Protein AF-A0AAX2RMI7-F1 (afdb_monomer)

Foldseek 3Di:
DVLVVVVQPPLVLLCLQVLNDNVSSNVVSVDPCVVVLVVLVVLLLCQLPRDQLVNLVSCQVDQLVVSLSSVLLLLQQLVCCLPPNDRRNHNVSSVSSVVNNVQFDPVLSVVLNVVSVVCVVVRPDDPTSSVVSSVNSVSRSVRRD

Secondary structure (DSSP, 8-state):
-HHHHTT-TTHHHHHHHTTT-HHHHHHHHT-TTHHHHHHHHHHHHTGGG--HHHHHHHHTTS-HHHHHHHHHHHHHHHHHHHHHS--SS-GGGHHHHHHHHHH--HHHHHHHHHHHHHHTTTTT--S-HHHHHHHHHHHHHHTT-

Structure (mmCIF, N/CA/C/O backbone):
data_AF-A0AAX2RMI7-F1
#
_entry.id   AF-A0AAX2RMI7-F1
#
loop_
_atom_site.group_PDB
_atom_site.id
_atom_site.type_symbol
_atom_site.label_atom_id
_atom_site.label_alt_id
_atom_site.label_comp_id
_atom_site.label_asym_id
_atom_site.label_entity_id
_atom_site.label_seq_id
_atom_site.pdbx_PDB_ins_code
_atom_site.Cartn_x
_atom_site.Cartn_y
_atom_site.Cartn_z
_atom_site.occupancy
_atom_site.B_iso_or_equiv
_atom_site.auth_seq_id
_atom_site.auth_comp_id
_atom_site.auth_asym_id
_atom_site.auth_atom_id
_atom_site.pdbx_PDB_model_num
ATOM 1 N N . ALA 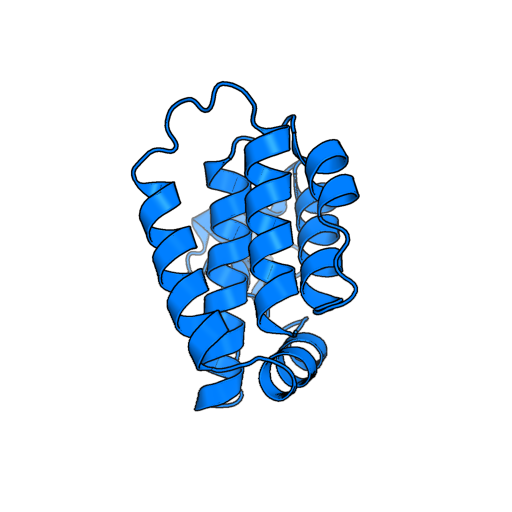A 1 1 ? -20.811 -14.862 10.896 1.00 73.94 1 ALA A N 1
ATOM 2 C CA . ALA A 1 1 ? -19.578 -14.189 11.365 1.00 73.94 1 ALA A CA 1
ATOM 3 C C . ALA A 1 1 ? -19.953 -12.982 12.232 1.00 73.94 1 ALA A C 1
ATOM 5 O O . ALA A 1 1 ? -20.958 -12.352 11.928 1.00 73.94 1 ALA A O 1
ATOM 6 N N . TRP A 1 2 ? -19.197 -12.672 13.297 1.00 88.38 2 TRP A N 1
ATOM 7 C CA . TRP A 1 2 ? -19.532 -11.617 14.281 1.00 88.38 2 TRP A CA 1
ATOM 8 C C . TRP A 1 2 ? -19.763 -10.232 13.647 1.00 88.38 2 TRP A C 1
ATOM 10 O O . TRP A 1 2 ? -20.732 -9.570 13.993 1.00 88.38 2 TRP A O 1
ATOM 20 N N . LEU A 1 3 ? -18.958 -9.845 12.649 1.00 86.25 3 LEU A N 1
ATOM 21 C CA . LEU A 1 3 ? -19.104 -8.578 11.910 1.00 86.25 3 LEU A CA 1
ATOM 22 C C . LEU A 1 3 ? -20.434 -8.455 11.150 1.00 86.25 3 LEU A C 1
ATOM 24 O O . LEU A 1 3 ? -21.066 -7.405 11.187 1.00 86.25 3 LEU A O 1
ATOM 28 N N . ALA A 1 4 ? -20.899 -9.535 10.517 1.00 85.81 4 ALA A N 1
ATOM 29 C CA . ALA A 1 4 ? -22.191 -9.538 9.827 1.00 85.81 4 ALA A CA 1
ATOM 30 C C . ALA A 1 4 ? -23.358 -9.325 10.809 1.00 85.81 4 ALA A C 1
ATOM 32 O O . ALA A 1 4 ? -24.331 -8.657 10.479 1.00 85.81 4 ALA A O 1
ATOM 33 N N . ALA A 1 5 ? -23.234 -9.827 12.045 1.00 86.94 5 ALA A N 1
ATOM 34 C CA . ALA A 1 5 ? -24.210 -9.566 13.105 1.00 86.94 5 ALA A CA 1
ATOM 35 C C . ALA A 1 5 ? -24.179 -8.110 13.612 1.00 86.94 5 ALA A C 1
ATOM 37 O O . ALA A 1 5 ? -25.143 -7.670 14.227 1.00 86.94 5 ALA A O 1
ATOM 38 N N . GLN A 1 6 ? -23.102 -7.362 13.342 1.00 86.94 6 GLN A N 1
ATOM 39 C CA . GLN A 1 6 ? -23.007 -5.918 13.595 1.00 86.94 6 GLN A CA 1
ATOM 40 C C . GLN A 1 6 ? -23.524 -5.072 12.415 1.00 86.94 6 GLN A C 1
ATOM 42 O O . GLN A 1 6 ? -23.383 -3.854 12.436 1.00 86.94 6 GLN A O 1
ATOM 47 N N . GLY A 1 7 ? -24.094 -5.694 11.374 1.00 86.12 7 GLY A N 1
ATOM 48 C CA . GLY A 1 7 ? -24.601 -4.987 10.194 1.00 86.12 7 GLY A CA 1
ATOM 49 C C . GLY A 1 7 ? -23.512 -4.475 9.247 1.00 86.12 7 GLY A C 1
ATOM 50 O O . GLY A 1 7 ? -23.788 -3.632 8.402 1.00 86.12 7 GLY A O 1
ATOM 51 N N . VAL A 1 8 ? -22.274 -4.965 9.379 1.00 85.75 8 VAL A N 1
ATOM 52 C CA . VAL A 1 8 ? -21.158 -4.546 8.524 1.00 85.75 8 VAL A CA 1
ATOM 53 C C . VAL A 1 8 ? -21.278 -5.183 7.140 1.00 85.75 8 VAL A C 1
ATOM 55 O O . VAL A 1 8 ? -21.159 -6.403 6.990 1.00 85.75 8 VAL A O 1
ATOM 58 N N . GLU A 1 9 ? -21.463 -4.350 6.119 1.00 84.44 9 GLU A N 1
ATOM 59 C CA . GLU A 1 9 ? -21.375 -4.757 4.716 1.00 84.44 9 GLU A CA 1
ATOM 60 C C . GLU A 1 9 ? -19.926 -5.089 4.328 1.00 84.44 9 GLU A C 1
ATOM 62 O O . GLU A 1 9 ? -18.978 -4.494 4.837 1.00 84.44 9 GLU A O 1
ATOM 67 N N . HIS A 1 10 ? -19.738 -6.050 3.416 1.00 84.75 10 HIS A N 1
ATOM 68 C CA . HIS A 1 10 ? -18.410 -6.503 2.966 1.00 84.75 10 HIS A CA 1
ATOM 69 C C . HIS A 1 10 ? -17.456 -6.906 4.111 1.00 84.75 10 HIS A C 1
ATOM 71 O O . HIS A 1 10 ? -16.247 -6.677 4.039 1.00 84.75 10 HIS A O 1
ATOM 77 N N . ALA A 1 11 ? -17.998 -7.536 5.161 1.00 87.38 11 ALA A N 1
ATOM 78 C CA . ALA A 1 11 ? -17.274 -7.902 6.380 1.00 87.38 11 ALA A CA 1
ATOM 79 C C . ALA A 1 11 ? -15.934 -8.618 6.134 1.00 87.38 11 ALA A C 1
ATOM 81 O O . ALA A 1 11 ? -14.957 -8.309 6.811 1.00 87.38 11 ALA A O 1
ATOM 82 N N . ASP A 1 12 ? -15.862 -9.530 5.162 1.00 87.38 12 ASP A N 1
ATOM 83 C CA . ASP A 1 12 ? -14.633 -10.278 4.866 1.00 87.38 12 ASP A CA 1
ATOM 84 C C . ASP A 1 12 ? -13.526 -9.380 4.289 1.00 87.38 12 ASP A C 1
ATOM 86 O O . ASP A 1 12 ? -12.359 -9.528 4.651 1.00 87.38 12 ASP A O 1
ATOM 90 N N . ALA A 1 13 ? -13.884 -8.404 3.448 1.00 87.88 13 ALA A N 1
ATOM 91 C CA . ALA A 1 13 ? -12.933 -7.450 2.880 1.00 87.88 13 ALA A CA 1
ATOM 92 C C . ALA A 1 13 ? -12.398 -6.489 3.951 1.00 87.88 13 ALA A C 1
ATOM 94 O O . ALA A 1 13 ? -11.192 -6.272 4.041 1.00 87.88 13 ALA A O 1
ATOM 95 N N . LEU A 1 14 ? -13.277 -5.974 4.817 1.00 88.00 14 LEU A N 1
ATOM 96 C CA . LEU A 1 14 ? -12.871 -5.108 5.928 1.00 88.00 14 LEU A CA 1
ATOM 97 C C . LEU A 1 14 ? -12.059 -5.865 6.983 1.00 88.00 14 LEU A C 1
ATOM 99 O O . LEU A 1 14 ? -11.140 -5.304 7.580 1.00 88.00 14 LEU A O 1
ATOM 103 N N . LEU A 1 15 ? -12.356 -7.148 7.197 1.00 90.62 15 LEU A N 1
ATOM 104 C CA . LEU A 1 15 ? -11.571 -8.006 8.077 1.00 90.62 15 LEU A CA 1
ATOM 105 C C . LEU A 1 15 ? -10.166 -8.246 7.517 1.00 90.62 15 LEU A C 1
ATOM 107 O O . LEU A 1 15 ? -9.198 -8.163 8.275 1.00 90.62 15 LEU A O 1
ATOM 111 N N . ALA A 1 16 ? -10.048 -8.507 6.213 1.00 90.94 16 ALA A N 1
ATOM 112 C CA . ALA A 1 16 ? -8.761 -8.622 5.533 1.00 90.94 16 ALA A CA 1
ATOM 113 C C . ALA A 1 16 ? -7.958 -7.316 5.649 1.00 90.94 16 ALA A C 1
ATOM 115 O O . ALA A 1 16 ? -6.808 -7.338 6.094 1.00 90.94 16 ALA A O 1
ATOM 116 N N . GLU A 1 17 ? -8.592 -6.172 5.380 1.00 89.00 17 GLU A N 1
ATOM 117 C CA . GLU A 1 17 ? -7.965 -4.850 5.477 1.00 89.00 17 GLU A CA 1
ATOM 118 C C . GLU A 1 17 ? -7.471 -4.544 6.905 1.00 89.00 17 GLU A C 1
ATOM 120 O O . GLU A 1 17 ? -6.366 -4.028 7.105 1.00 89.00 17 GLU A O 1
ATOM 125 N N . ALA A 1 18 ? -8.254 -4.937 7.913 1.00 89.94 18 ALA A N 1
ATOM 126 C CA . ALA A 1 18 ? -7.907 -4.848 9.329 1.00 89.94 18 ALA A CA 1
ATOM 127 C C . ALA A 1 18 ? -6.874 -5.896 9.790 1.00 89.94 18 ALA A C 1
ATOM 129 O O . ALA A 1 18 ? -6.577 -5.992 10.983 1.00 89.94 18 ALA A O 1
ATOM 130 N N . GLY A 1 19 ? -6.347 -6.726 8.885 1.00 86.62 19 GLY A N 1
ATOM 131 C CA . GLY A 1 19 ? -5.377 -7.773 9.200 1.00 86.62 19 GLY A CA 1
ATOM 132 C C . GLY A 1 19 ? -5.934 -8.914 10.056 1.00 86.62 19 GLY A C 1
ATOM 133 O O . GLY A 1 19 ? -5.147 -9.642 10.665 1.00 86.62 19 GLY A O 1
ATOM 134 N N . GLY A 1 20 ? -7.258 -9.078 10.100 1.00 88.12 20 GLY A N 1
ATOM 135 C CA . GLY A 1 20 ? -7.965 -10.075 10.903 1.00 88.12 20 GLY A CA 1
ATOM 136 C C . GLY A 1 20 ? -8.500 -9.562 12.243 1.00 88.12 20 GLY A C 1
ATOM 137 O O . GLY A 1 20 ? -9.070 -10.348 12.995 1.00 88.12 20 GLY A O 1
ATOM 138 N N . ALA A 1 21 ? -8.339 -8.274 12.564 1.00 89.19 21 ALA A N 1
ATOM 139 C CA . ALA A 1 21 ? -8.824 -7.698 13.817 1.00 89.19 21 ALA A CA 1
ATOM 140 C C . ALA A 1 21 ? -10.302 -7.252 13.700 1.00 89.19 21 ALA A C 1
ATOM 142 O O . ALA A 1 21 ? -10.579 -6.235 13.060 1.00 89.19 21 ALA A O 1
ATOM 143 N N . PRO A 1 22 ? -11.272 -7.945 14.335 1.00 87.25 22 PRO A N 1
ATOM 144 C CA . PRO A 1 22 ? -12.699 -7.690 14.115 1.00 87.25 22 PRO A CA 1
ATOM 145 C C . PRO A 1 22 ? -13.159 -6.311 14.609 1.00 87.25 22 PRO A C 1
ATOM 147 O O . PRO A 1 22 ? -13.988 -5.681 13.964 1.00 87.25 22 PRO A O 1
ATOM 150 N N . LEU A 1 23 ? -12.602 -5.791 15.706 1.00 89.25 23 LEU A N 1
ATOM 151 C CA . LEU A 1 23 ? -12.944 -4.443 16.182 1.00 89.25 23 LEU A CA 1
ATOM 152 C C . LEU A 1 23 ? -12.401 -3.343 15.259 1.00 89.25 23 LEU A C 1
ATOM 154 O O . LEU A 1 23 ? -13.083 -2.353 15.017 1.00 89.25 23 LEU A O 1
ATOM 158 N N . ALA A 1 24 ? -11.201 -3.530 14.704 1.00 87.38 24 ALA A N 1
ATOM 159 C CA . ALA A 1 24 ? -10.648 -2.594 13.729 1.00 87.38 24 ALA A CA 1
ATOM 160 C C . ALA A 1 24 ? -11.428 -2.641 12.405 1.00 87.38 24 ALA A C 1
ATOM 162 O O . ALA A 1 24 ? -11.686 -1.597 11.818 1.00 87.38 24 ALA A O 1
ATOM 163 N N . ALA A 1 25 ? -11.874 -3.824 11.975 1.00 90.19 25 ALA A N 1
ATOM 164 C CA . ALA A 1 25 ? -12.743 -3.977 10.809 1.00 90.19 25 ALA A CA 1
ATOM 165 C C . ALA A 1 25 ? -14.096 -3.269 10.992 1.00 90.19 25 ALA A C 1
ATOM 167 O O . ALA A 1 25 ? -14.580 -2.623 10.066 1.00 90.19 25 ALA A O 1
ATOM 168 N N . LEU A 1 26 ? -14.680 -3.340 12.195 1.00 89.50 26 LEU A N 1
ATOM 169 C CA . LEU A 1 26 ? -15.891 -2.589 12.531 1.00 89.50 26 LEU A CA 1
ATOM 170 C C . LEU A 1 26 ? -15.647 -1.073 12.467 1.00 89.50 26 LEU A C 1
ATOM 172 O O . LEU A 1 26 ? -16.454 -0.359 11.886 1.00 89.50 26 LEU A O 1
ATOM 176 N N . ALA A 1 27 ? -14.520 -0.585 12.995 1.00 88.38 27 ALA A N 1
ATOM 177 C CA . ALA A 1 27 ? -14.166 0.833 12.904 1.00 88.38 27 ALA A CA 1
ATOM 178 C C . ALA A 1 27 ? -13.973 1.301 11.448 1.00 88.38 27 ALA A C 1
ATOM 180 O O . ALA A 1 27 ? -14.396 2.402 11.100 1.00 88.38 27 ALA A O 1
ATOM 181 N N . LEU A 1 28 ? -13.395 0.454 10.585 1.00 87.62 28 LEU A N 1
ATOM 182 C CA . LEU A 1 28 ? -13.252 0.735 9.151 1.00 87.62 28 LEU A CA 1
ATOM 183 C C . LEU A 1 28 ? -14.596 0.814 8.417 1.00 87.62 28 LEU A C 1
ATOM 185 O O . LEU A 1 28 ? -14.683 1.513 7.408 1.00 87.62 28 LEU A O 1
ATOM 189 N N . ALA A 1 29 ? -15.632 0.121 8.899 1.00 87.25 29 ALA A N 1
ATOM 190 C CA . ALA A 1 29 ? -16.968 0.176 8.306 1.00 87.25 29 ALA A CA 1
ATOM 191 C C . ALA A 1 29 ? -17.597 1.576 8.420 1.00 87.25 29 ALA A C 1
ATOM 193 O O . ALA A 1 29 ? -18.370 1.974 7.552 1.00 87.25 29 ALA A O 1
ATOM 194 N N . SER A 1 30 ? -17.229 2.325 9.462 1.00 85.25 30 SER A N 1
ATOM 195 C CA . SER A 1 30 ? -17.669 3.699 9.728 1.00 85.25 30 SER A CA 1
ATOM 196 C C . SER A 1 30 ? -16.600 4.760 9.428 1.00 85.25 30 SER A C 1
ATOM 198 O O . SER A 1 30 ? -16.755 5.905 9.839 1.00 85.25 30 SER A O 1
ATOM 200 N N . ASP A 1 31 ? -15.494 4.399 8.767 1.00 86.75 31 ASP A N 1
ATOM 201 C CA . ASP A 1 31 ? -14.395 5.331 8.486 1.00 86.75 31 ASP A CA 1
ATOM 202 C C . ASP A 1 31 ? -14.783 6.332 7.388 1.00 86.75 31 ASP A C 1
ATOM 204 O O . ASP A 1 31 ? -14.929 5.979 6.215 1.00 86.75 31 ASP A O 1
ATOM 208 N N . GLU A 1 32 ? -14.892 7.605 7.768 1.00 90.12 32 GLU A N 1
ATOM 209 C CA . GLU A 1 32 ? -15.200 8.721 6.867 1.00 90.12 32 GLU A CA 1
ATOM 210 C C . GLU A 1 32 ? -14.137 8.909 5.771 1.00 90.12 32 GLU A C 1
ATOM 212 O O . GLU A 1 32 ? -14.427 9.462 4.710 1.00 90.12 32 GLU A O 1
ATOM 217 N N . ASN A 1 33 ? -12.916 8.400 5.976 1.00 92.81 33 ASN A N 1
ATOM 218 C CA . ASN A 1 33 ? -11.832 8.493 4.998 1.00 92.81 33 ASN A CA 1
ATOM 219 C C . ASN A 1 33 ? -11.889 7.410 3.917 1.00 92.81 33 ASN A C 1
ATOM 221 O O . ASN A 1 33 ? -11.016 7.388 3.046 1.00 92.81 33 ASN A O 1
ATOM 225 N N . ARG A 1 34 ? -12.893 6.522 3.930 1.00 90.75 34 ARG A N 1
ATOM 226 C CA . ARG A 1 34 ? -13.040 5.451 2.933 1.00 90.75 34 ARG A CA 1
ATOM 227 C C . ARG A 1 34 ? -12.907 5.939 1.478 1.00 90.75 34 ARG A C 1
ATOM 229 O O . ARG A 1 34 ? -12.126 5.328 0.758 1.00 90.75 34 ARG A O 1
ATOM 236 N N . PRO A 1 35 ? -13.532 7.051 1.034 1.00 95.06 35 PRO A N 1
ATOM 237 C CA . PRO A 1 35 ? -13.363 7.524 -0.344 1.00 95.06 35 PRO A CA 1
ATOM 238 C C . PRO A 1 35 ? -11.913 7.901 -0.690 1.00 95.06 35 PRO A C 1
ATOM 240 O O . PRO A 1 35 ? -11.445 7.632 -1.793 1.00 95.06 35 PRO A O 1
ATOM 243 N N . LEU A 1 36 ? -11.179 8.499 0.256 1.00 97.38 36 LEU A N 1
ATOM 244 C CA . LEU A 1 36 ? -9.769 8.870 0.072 1.00 97.38 36 LEU A CA 1
ATOM 245 C C . LEU A 1 36 ? -8.851 7.644 0.108 1.00 97.38 36 LEU A C 1
ATOM 247 O O . LEU A 1 36 ? -7.844 7.596 -0.604 1.00 97.38 36 LEU A O 1
ATOM 251 N N . ARG A 1 37 ? -9.212 6.632 0.900 1.00 95.81 37 ARG A N 1
ATOM 252 C CA . ARG A 1 37 ? -8.549 5.331 0.896 1.00 95.81 37 ARG A CA 1
ATOM 253 C C . ARG A 1 37 ? -8.733 4.621 -0.441 1.00 95.81 37 ARG A C 1
ATOM 255 O O . ARG A 1 37 ? -7.742 4.207 -1.033 1.00 95.81 37 ARG A O 1
ATOM 262 N N . ASP A 1 38 ? -9.962 4.554 -0.946 1.00 95.62 38 ASP A N 1
ATOM 263 C CA . ASP A 1 38 ? -10.287 3.941 -2.238 1.00 95.62 38 ASP A CA 1
ATOM 264 C C . ASP A 1 38 ? -9.572 4.669 -3.389 1.00 95.62 38 ASP A C 1
ATOM 266 O O . ASP A 1 38 ? -8.966 4.027 -4.248 1.00 95.62 38 ASP A O 1
ATOM 270 N N . TYR A 1 39 ? -9.541 6.008 -3.359 1.00 98.19 39 TYR A N 1
ATOM 271 C CA . TYR A 1 39 ? -8.729 6.816 -4.275 1.00 98.19 39 TYR A CA 1
ATOM 272 C C . TYR A 1 39 ? -7.242 6.434 -4.211 1.00 98.19 39 TYR A C 1
ATOM 274 O O . TYR A 1 39 ? -6.614 6.186 -5.241 1.00 98.19 39 TYR A O 1
ATOM 282 N N . THR A 1 40 ? -6.683 6.331 -3.002 1.00 98.31 40 THR A N 1
ATOM 283 C CA . THR A 1 40 ? -5.275 5.966 -2.801 1.00 98.31 40 THR A CA 1
ATOM 284 C C . THR A 1 40 ? -4.977 4.574 -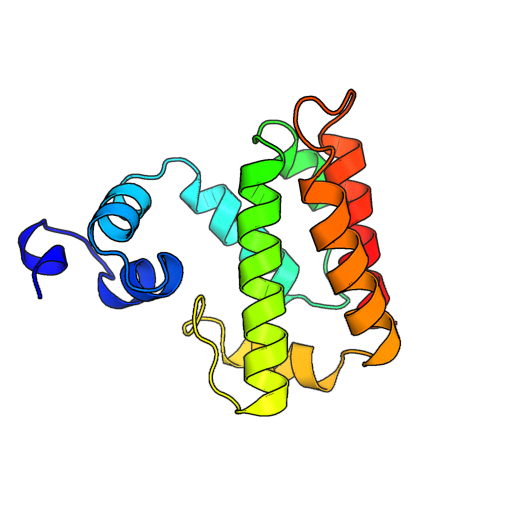3.357 1.00 98.31 40 THR A C 1
ATOM 286 O O . THR A 1 40 ? -3.998 4.395 -4.078 1.00 98.31 40 THR A O 1
ATOM 289 N N . LEU A 1 41 ? -5.833 3.588 -3.079 1.00 98.06 41 LEU A N 1
ATOM 290 C CA . LEU A 1 41 ? -5.696 2.233 -3.617 1.00 98.06 41 LEU A CA 1
ATOM 291 C C . LEU A 1 41 ? -5.819 2.208 -5.144 1.00 98.06 41 LEU A C 1
ATOM 293 O O . LEU A 1 41 ? -5.110 1.442 -5.791 1.00 98.06 41 LEU A O 1
ATOM 297 N N . GLY A 1 42 ? -6.654 3.069 -5.732 1.00 98.38 42 GLY A N 1
ATOM 298 C CA . GLY A 1 42 ? -6.727 3.272 -7.180 1.00 98.38 42 GLY A CA 1
ATOM 299 C C . GLY A 1 42 ? -5.406 3.770 -7.775 1.00 98.38 42 GLY A C 1
ATOM 300 O O . GLY A 1 42 ? -4.911 3.189 -8.741 1.00 98.38 42 GLY A O 1
ATOM 301 N N . GLN A 1 43 ? -4.792 4.783 -7.157 1.00 98.50 43 GLN A N 1
ATOM 302 C CA . GLN A 1 43 ? -3.485 5.311 -7.570 1.00 98.50 43 GLN A CA 1
ATOM 303 C 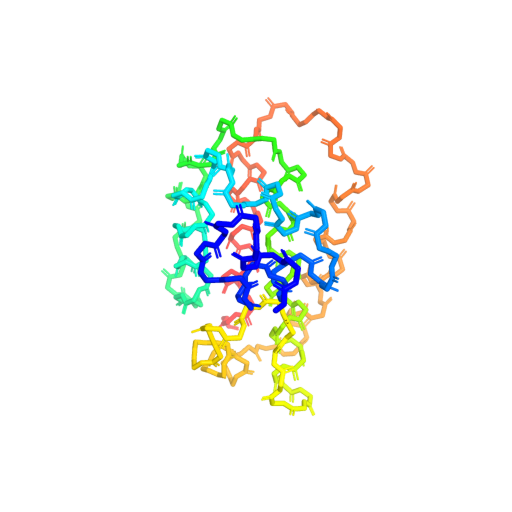C . GLN A 1 43 ? -2.379 4.256 -7.444 1.00 98.50 43 GLN A C 1
ATOM 305 O O . GLN A 1 43 ? -1.558 4.100 -8.346 1.00 98.50 43 GLN A O 1
ATOM 310 N N . LEU A 1 44 ? -2.388 3.471 -6.365 1.00 98.38 44 LEU A N 1
ATOM 311 C CA . LEU A 1 44 ? -1.434 2.377 -6.179 1.00 98.38 44 LEU A CA 1
ATOM 312 C C . LEU A 1 44 ? -1.643 1.261 -7.212 1.00 98.38 44 LEU A C 1
ATOM 314 O O . LEU A 1 44 ? -0.679 0.797 -7.822 1.00 98.38 44 LEU A O 1
ATOM 318 N N . ALA A 1 45 ? -2.893 0.887 -7.486 1.00 98.25 45 ALA A N 1
ATOM 319 C CA . ALA A 1 45 ? -3.252 -0.104 -8.500 1.00 98.25 45 ALA A CA 1
ATOM 320 C C . ALA A 1 45 ? -2.868 0.307 -9.935 1.00 98.25 45 ALA A C 1
ATOM 322 O O . ALA A 1 45 ? -2.754 -0.563 -10.804 1.00 98.25 45 ALA A O 1
ATOM 323 N N . ALA A 1 46 ? -2.657 1.604 -10.187 1.00 97.94 46 ALA A N 1
ATOM 324 C CA . ALA A 1 46 ? -2.168 2.126 -11.461 1.00 97.94 46 ALA A CA 1
ATOM 325 C C . ALA A 1 46 ? -0.652 1.916 -11.670 1.00 97.94 46 ALA A C 1
ATOM 327 O O . ALA A 1 46 ? -0.160 2.083 -12.787 1.00 97.94 46 ALA A O 1
ATOM 328 N N . GLY A 1 47 ? 0.098 1.528 -10.629 1.00 97.12 47 GLY A N 1
ATOM 329 C CA . GLY A 1 47 ? 1.536 1.248 -10.711 1.00 97.12 47 GLY A CA 1
ATOM 330 C C . GLY A 1 47 ? 2.334 2.438 -11.254 1.00 97.12 47 GLY A C 1
ATOM 331 O O . GLY A 1 47 ? 2.26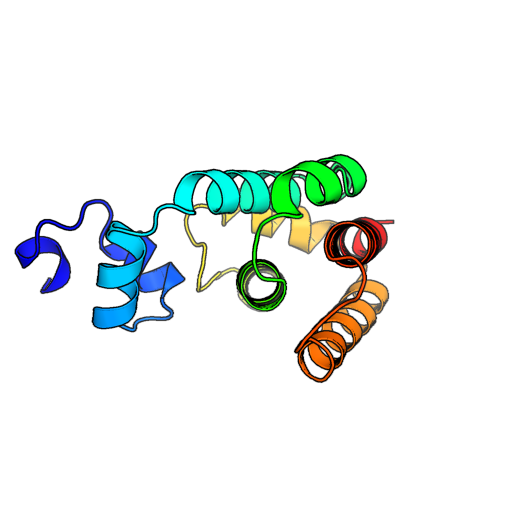8 3.535 -10.701 1.00 97.12 47 GLY A O 1
ATOM 332 N N . ALA A 1 48 ? 3.045 2.242 -12.369 1.00 96.62 48 ALA A N 1
ATOM 333 C CA . ALA A 1 48 ? 3.821 3.289 -13.043 1.00 96.62 48 ALA A CA 1
ATOM 334 C C . ALA A 1 48 ? 2.986 4.519 -13.463 1.00 96.62 48 ALA A C 1
ATOM 336 O O . ALA A 1 48 ? 3.529 5.614 -13.594 1.00 96.62 48 ALA A O 1
ATOM 337 N N . ALA A 1 49 ? 1.673 4.356 -13.660 1.00 97.56 49 ALA A N 1
ATOM 338 C CA . ALA A 1 49 ? 0.761 5.445 -14.013 1.00 97.56 49 ALA A CA 1
ATOM 339 C C . ALA A 1 49 ? 0.213 6.212 -12.793 1.00 97.56 49 ALA A C 1
ATOM 341 O O . ALA A 1 49 ? -0.592 7.124 -12.968 1.00 97.56 49 ALA A O 1
ATOM 342 N N . CYS A 1 50 ? 0.636 5.870 -11.570 1.00 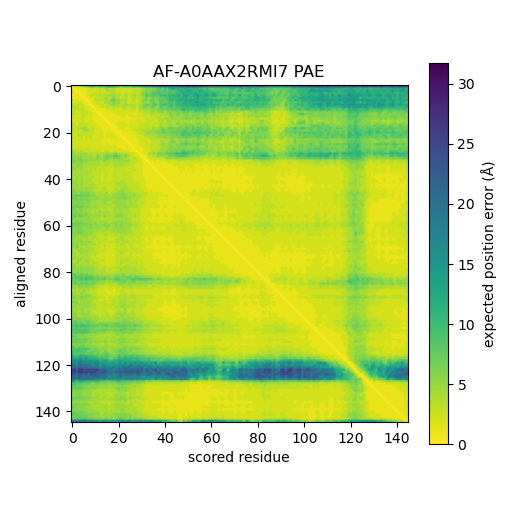98.06 50 CYS A N 1
ATOM 343 C CA . CYS A 1 50 ? 0.328 6.649 -10.372 1.00 98.06 50 CYS A CA 1
ATOM 344 C C . CYS A 1 50 ? 0.717 8.124 -10.580 1.00 98.06 50 CYS A C 1
ATOM 346 O O . CYS A 1 50 ? 1.805 8.420 -11.082 1.00 98.06 50 CYS A O 1
ATOM 348 N N . ASP A 1 51 ? -0.148 9.049 -10.163 1.00 98.31 51 ASP A N 1
ATOM 349 C CA . ASP A 1 51 ? 0.123 10.490 -10.182 1.00 98.31 51 ASP A CA 1
ATOM 350 C C . ASP A 1 51 ? 0.464 10.977 -8.762 1.00 98.31 51 ASP A C 1
ATOM 352 O O . ASP A 1 51 ? -0.435 11.138 -7.929 1.00 98.31 51 ASP A O 1
ATOM 356 N N . PRO A 1 52 ? 1.753 11.218 -8.460 1.00 97.75 52 PRO A N 1
ATOM 357 C CA . PRO A 1 52 ? 2.180 11.627 -7.130 1.00 97.75 52 PRO A CA 1
ATOM 358 C C . PRO A 1 52 ? 1.690 13.011 -6.724 1.00 97.75 52 PRO A C 1
ATOM 360 O O . PRO A 1 52 ? 1.424 13.239 -5.545 1.00 97.75 52 PRO A O 1
ATOM 363 N N . PHE A 1 53 ? 1.544 13.927 -7.682 1.00 97.81 53 PHE A N 1
ATOM 364 C CA . PHE A 1 53 ? 1.136 15.303 -7.408 1.00 97.81 53 PHE A CA 1
ATOM 365 C C . PHE A 1 53 ? -0.363 15.373 -7.127 1.00 97.81 53 PHE A C 1
ATOM 367 O O . PHE A 1 53 ? -0.785 16.044 -6.183 1.00 97.81 53 PHE A O 1
ATOM 374 N N . ALA A 1 54 ? -1.164 14.603 -7.869 1.00 98.25 54 ALA A N 1
ATOM 375 C CA . ALA A 1 54 ? -2.582 14.439 -7.564 1.00 98.25 54 ALA A CA 1
ATOM 376 C C . ALA A 1 54 ? -2.798 13.776 -6.192 1.00 98.25 54 ALA A C 1
ATOM 378 O O . ALA A 1 54 ? -3.690 14.182 -5.443 1.00 98.25 54 ALA A O 1
ATOM 379 N N . CYS A 1 55 ? -1.978 12.780 -5.827 1.00 98.12 55 CYS A N 1
ATOM 380 C CA . CYS A 1 55 ? -1.988 12.208 -4.478 1.00 98.12 55 CYS A CA 1
ATOM 381 C C . CYS A 1 55 ? -1.645 13.251 -3.410 1.00 98.12 55 CYS A C 1
ATOM 383 O O . CYS A 1 55 ? -2.362 13.355 -2.417 1.00 98.12 55 CYS A O 1
ATOM 385 N N . GLY A 1 56 ? -0.597 14.047 -3.631 1.00 97.06 56 GLY A N 1
ATOM 386 C CA . GLY A 1 56 ? -0.210 15.145 -2.750 1.00 97.06 56 GLY A CA 1
ATOM 387 C C . GLY A 1 56 ? -1.359 16.104 -2.468 1.00 97.06 56 GLY A C 1
ATOM 388 O O . GLY A 1 56 ? -1.704 16.328 -1.311 1.00 97.06 56 GLY A O 1
ATOM 389 N N . GLU A 1 57 ? -1.991 16.621 -3.520 1.00 97.50 57 GLU A N 1
ATOM 390 C CA . GLU A 1 57 ? -3.101 17.574 -3.411 1.00 97.50 57 GLU A CA 1
ATOM 391 C C . GLU A 1 57 ? -4.327 16.971 -2.711 1.00 97.50 57 GLU A C 1
ATOM 393 O O . GLU A 1 57 ? -4.918 17.594 -1.826 1.00 97.50 57 GLU A O 1
ATOM 398 N N . THR A 1 58 ? -4.697 15.746 -3.088 1.00 98.06 58 THR A N 1
ATOM 399 C CA . THR A 1 58 ? -5.921 15.087 -2.608 1.00 98.06 58 THR A CA 1
ATOM 400 C C . THR A 1 58 ? -5.804 14.661 -1.145 1.00 98.06 58 THR A C 1
ATOM 402 O O . THR A 1 58 ? -6.778 14.727 -0.396 1.00 98.06 58 THR A O 1
ATOM 405 N N . LEU A 1 59 ? -4.610 14.239 -0.718 1.00 97.12 59 LEU A N 1
ATOM 406 C CA . LEU A 1 59 ? -4.398 13.625 0.592 1.00 97.12 59 LEU A CA 1
ATOM 407 C C . LEU A 1 59 ? -3.845 14.595 1.641 1.00 97.12 59 LEU A C 1
ATOM 409 O O . LEU A 1 59 ? -3.877 14.252 2.816 1.00 97.12 59 LEU A O 1
ATOM 413 N N . GLN A 1 60 ? -3.400 15.808 1.274 1.00 94.38 60 GLN A N 1
ATOM 414 C CA . GLN A 1 60 ? -2.694 16.756 2.166 1.00 94.38 60 GLN A CA 1
ATOM 415 C C . GLN A 1 60 ? -3.391 17.095 3.496 1.00 94.38 60 GLN A C 1
ATOM 417 O O . GLN A 1 60 ? -2.736 17.575 4.417 1.00 94.38 60 GLN A O 1
ATOM 422 N N . LYS A 1 61 ? -4.709 16.881 3.605 1.00 93.94 61 LYS A N 1
ATOM 423 C CA . LYS A 1 61 ? -5.481 17.118 4.838 1.00 93.94 61 LYS A CA 1
ATOM 424 C C . LYS A 1 61 ? -5.486 15.922 5.795 1.00 93.94 61 LYS A C 1
ATOM 426 O O . LYS A 1 61 ? -5.910 16.070 6.938 1.00 93.94 61 LYS A O 1
ATOM 431 N N . LEU A 1 62 ? -5.055 14.749 5.336 1.00 93.81 62 LEU A N 1
ATOM 432 C CA . LEU A 1 62 ? -5.005 13.538 6.142 1.00 93.81 62 LEU A CA 1
ATOM 433 C C . LEU A 1 62 ? -3.739 13.491 7.003 1.00 93.81 62 LEU A C 1
ATOM 435 O O . LEU A 1 62 ? -2.682 13.972 6.587 1.00 93.81 62 LEU A O 1
ATOM 439 N N . PRO A 1 63 ? -3.802 12.839 8.176 1.00 91.31 63 PRO A N 1
ATOM 440 C CA . PRO A 1 63 ? -2.605 12.507 8.931 1.00 91.31 63 PRO A CA 1
ATOM 441 C C . PRO A 1 63 ? -1.669 11.632 8.089 1.00 91.31 63 PRO A C 1
ATOM 443 O O . PRO A 1 63 ? -2.083 10.590 7.581 1.00 91.31 63 PRO A O 1
ATOM 446 N N . VAL A 1 64 ? -0.391 12.006 7.988 1.00 90.19 64 VAL A N 1
ATOM 447 C CA . VAL A 1 64 ? 0.608 11.213 7.248 1.00 90.19 64 VAL A CA 1
ATOM 448 C C . VAL A 1 64 ? 0.653 9.740 7.686 1.00 90.19 64 VAL A C 1
ATOM 450 O O . VAL A 1 64 ? 0.607 8.882 6.800 1.00 90.19 64 VAL A O 1
ATOM 453 N N . PRO A 1 65 ? 0.613 9.404 8.995 1.00 90.19 65 PRO A N 1
ATOM 454 C CA . PRO A 1 65 ? 0.619 8.007 9.432 1.00 90.19 65 PRO A CA 1
ATOM 455 C C . PRO A 1 65 ? -0.549 7.168 8.895 1.00 90.19 65 PRO A C 1
ATOM 457 O O . PRO A 1 65 ? -0.413 5.954 8.740 1.00 90.19 65 PRO A O 1
ATOM 460 N N . LEU A 1 66 ? -1.699 7.794 8.610 1.00 91.75 66 LEU A N 1
ATOM 461 C CA . LEU A 1 66 ? -2.867 7.105 8.062 1.00 91.75 66 LEU A CA 1
ATOM 462 C C . LEU A 1 66 ? -2.589 6.631 6.630 1.00 91.75 66 LEU A C 1
ATOM 464 O O . LEU A 1 66 ? -2.715 5.443 6.333 1.00 91.75 66 LEU A O 1
ATOM 468 N N . VAL A 1 67 ? -2.144 7.550 5.769 1.00 94.31 67 VAL A N 1
ATOM 469 C CA . VAL A 1 67 ? -1.818 7.259 4.364 1.00 94.31 67 VAL A CA 1
ATOM 470 C C . VAL A 1 67 ? -0.625 6.310 4.271 1.00 94.31 67 VAL A C 1
ATOM 472 O O . VAL A 1 67 ? -0.650 5.361 3.485 1.00 94.31 67 VAL A O 1
ATOM 475 N N . LEU A 1 68 ? 0.393 6.502 5.120 1.00 92.56 68 LEU A N 1
ATOM 476 C CA . LEU A 1 68 ? 1.528 5.587 5.201 1.00 92.56 68 LEU A CA 1
ATOM 477 C C . LEU A 1 68 ? 1.070 4.166 5.559 1.00 92.56 68 LEU A C 1
ATOM 479 O O . LEU A 1 68 ? 1.561 3.199 4.980 1.00 92.56 68 LEU A O 1
ATOM 483 N N . GLY A 1 69 ? 0.103 4.021 6.468 1.00 92.88 69 GLY A N 1
ATOM 484 C CA . GLY A 1 69 ? -0.479 2.725 6.814 1.00 92.88 69 GLY A CA 1
ATOM 485 C C . GLY A 1 69 ? -1.113 2.011 5.615 1.00 92.88 69 GLY A C 1
ATOM 486 O O . GLY A 1 69 ? -0.914 0.805 5.447 1.00 92.88 69 GLY A O 1
ATOM 487 N N . TRP A 1 70 ? -1.831 2.740 4.756 1.00 96.00 70 TRP A N 1
ATOM 488 C CA . TRP A 1 70 ? -2.404 2.191 3.521 1.00 96.00 70 TRP A CA 1
ATOM 489 C C . TRP A 1 70 ? -1.318 1.761 2.534 1.00 96.00 70 TRP A C 1
ATOM 491 O O . TRP A 1 70 ? -1.332 0.618 2.070 1.00 96.00 70 TRP A O 1
ATOM 501 N N . LEU A 1 71 ? -0.339 2.636 2.283 1.00 96.50 71 LEU A N 1
ATOM 502 C CA . LEU A 1 71 ? 0.798 2.352 1.407 1.00 96.50 71 LEU A CA 1
ATOM 503 C C . LEU A 1 71 ? 1.585 1.128 1.892 1.00 96.50 71 LEU A C 1
ATOM 505 O O . LEU A 1 71 ? 1.880 0.233 1.109 1.00 96.50 71 LEU A O 1
ATOM 509 N N . GLN A 1 72 ? 1.886 1.036 3.189 1.00 94.62 72 GLN A N 1
ATOM 510 C CA . GLN A 1 72 ? 2.616 -0.100 3.750 1.00 94.62 72 GLN A CA 1
ATOM 511 C C . GLN A 1 72 ? 1.873 -1.418 3.533 1.00 94.62 72 GLN A C 1
ATOM 513 O O . GLN A 1 72 ? 2.479 -2.373 3.051 1.00 94.62 72 GLN A O 1
ATOM 518 N N . ARG A 1 73 ? 0.568 -1.478 3.838 1.00 96.44 73 ARG A N 1
ATOM 519 C CA . ARG A 1 73 ? -0.242 -2.684 3.588 1.00 96.44 73 ARG A CA 1
ATOM 520 C C . ARG A 1 73 ? -0.231 -3.082 2.111 1.00 96.44 73 ARG A C 1
ATOM 522 O O . ARG A 1 73 ? -0.097 -4.266 1.817 1.00 96.44 73 ARG A O 1
ATOM 529 N N . TRP A 1 74 ? -0.290 -2.109 1.201 1.00 98.06 74 TRP A N 1
ATOM 530 C CA . TRP A 1 74 ? -0.211 -2.366 -0.236 1.00 98.06 74 TRP A CA 1
ATOM 531 C C . TRP A 1 74 ? 1.135 -2.971 -0.635 1.00 98.06 74 TRP A C 1
ATOM 533 O O . TRP A 1 74 ? 1.176 -3.982 -1.328 1.00 98.06 74 TRP A O 1
ATOM 543 N N . LEU A 1 75 ? 2.246 -2.401 -0.162 1.00 97.12 75 LEU A N 1
ATOM 544 C CA . LEU A 1 75 ? 3.576 -2.927 -0.471 1.00 97.12 75 LEU A CA 1
ATOM 545 C C . LEU A 1 75 ? 3.795 -4.327 0.128 1.00 97.12 75 LEU A C 1
ATOM 547 O O . LEU A 1 75 ? 4.434 -5.169 -0.503 1.00 97.12 75 LEU A O 1
ATOM 551 N N . TYR A 1 76 ? 3.238 -4.616 1.309 1.00 96.31 76 TYR A N 1
ATOM 552 C CA . TYR A 1 76 ? 3.251 -5.973 1.864 1.00 96.31 76 TYR A CA 1
ATOM 553 C C . TYR A 1 76 ? 2.488 -6.959 0.985 1.00 96.31 76 TYR A C 1
ATOM 555 O O . TYR A 1 76 ? 2.983 -8.059 0.745 1.00 96.31 76 TYR A O 1
ATOM 563 N N . ASP A 1 77 ? 1.324 -6.571 0.476 1.00 97.75 77 ASP A N 1
ATOM 564 C CA . ASP A 1 77 ? 0.568 -7.410 -0.447 1.00 97.75 77 ASP A CA 1
ATOM 565 C C . ASP A 1 77 ? 1.263 -7.572 -1.794 1.00 97.75 77 ASP A C 1
ATOM 567 O O . ASP A 1 77 ? 1.199 -8.647 -2.379 1.00 97.75 77 ASP A O 1
ATOM 571 N N . LEU A 1 78 ? 1.986 -6.556 -2.263 1.00 97.06 78 LEU A N 1
ATOM 572 C CA . LEU A 1 78 ? 2.796 -6.639 -3.475 1.00 97.06 78 LEU A CA 1
ATOM 573 C C . LEU A 1 78 ? 3.929 -7.664 -3.315 1.00 97.06 78 LEU A C 1
ATOM 575 O O . LEU A 1 78 ? 4.167 -8.487 -4.201 1.00 97.06 78 LEU A O 1
ATOM 579 N N . LEU A 1 79 ? 4.585 -7.666 -2.151 1.00 95.81 79 LEU A N 1
ATOM 580 C CA . LEU A 1 79 ? 5.581 -8.673 -1.794 1.00 95.81 79 LEU A CA 1
ATOM 581 C C . LEU A 1 79 ? 4.950 -10.069 -1.662 1.00 95.81 79 LEU A C 1
ATOM 583 O O . LEU A 1 79 ? 5.470 -11.029 -2.229 1.00 95.81 79 LEU A O 1
ATOM 587 N N . ALA A 1 80 ? 3.825 -10.188 -0.952 1.00 95.88 80 ALA A N 1
ATOM 588 C CA . ALA A 1 80 ? 3.115 -11.454 -0.769 1.00 95.88 80 ALA A CA 1
ATOM 589 C C . ALA A 1 80 ? 2.630 -12.034 -2.107 1.00 95.88 80 ALA A C 1
ATOM 591 O O . ALA A 1 80 ? 2.773 -13.233 -2.353 1.00 95.88 80 ALA A O 1
ATOM 592 N N . GLN A 1 81 ? 2.141 -11.180 -3.007 1.00 96.69 81 GLN A N 1
ATOM 593 C CA . GLN A 1 81 ? 1.772 -11.543 -4.368 1.00 96.69 81 GLN A CA 1
ATOM 594 C C . GLN A 1 81 ? 2.979 -12.077 -5.143 1.00 96.69 81 GLN A C 1
ATOM 596 O O . GLN A 1 81 ? 2.878 -13.131 -5.765 1.00 96.69 81 GLN A O 1
ATOM 601 N N . ARG A 1 82 ? 4.132 -11.401 -5.076 1.00 93.31 82 ARG A N 1
ATOM 602 C CA . ARG A 1 82 ? 5.350 -11.832 -5.778 1.00 93.31 82 ARG A CA 1
ATOM 603 C C . ARG A 1 82 ? 5.914 -13.154 -5.250 1.00 93.31 82 ARG A C 1
ATOM 605 O O . ARG A 1 82 ? 6.486 -13.917 -6.020 1.00 93.31 82 ARG A O 1
ATOM 612 N N . MET A 1 83 ? 5.786 -13.415 -3.948 1.00 93.12 83 MET A N 1
ATOM 613 C CA . MET A 1 83 ? 6.350 -14.611 -3.310 1.00 93.12 83 MET A CA 1
ATOM 614 C C . MET A 1 83 ? 5.421 -15.827 -3.347 1.00 93.12 83 MET A C 1
ATOM 616 O O . MET A 1 83 ? 5.896 -16.948 -3.506 1.00 93.12 83 MET A O 1
ATOM 620 N N . ALA A 1 84 ? 4.119 -15.621 -3.146 1.00 93.38 84 ALA A N 1
ATOM 621 C CA . ALA A 1 84 ? 3.156 -16.696 -2.901 1.00 93.38 84 ALA A CA 1
ATOM 622 C C . ALA A 1 84 ? 1.835 -16.542 -3.674 1.00 93.38 84 ALA A C 1
ATOM 624 O O . ALA A 1 84 ? 0.967 -17.404 -3.562 1.00 93.38 84 ALA A O 1
ATOM 625 N N . GLY A 1 85 ? 1.649 -15.454 -4.433 1.00 92.50 85 GLY A N 1
ATOM 626 C CA . GLY A 1 85 ? 0.421 -15.203 -5.196 1.00 92.50 85 GLY A CA 1
ATOM 627 C C . GLY A 1 85 ? -0.823 -14.929 -4.343 1.00 92.50 85 GLY A C 1
ATOM 628 O O . GLY A 1 85 ? -1.933 -14.985 -4.863 1.00 92.50 85 GLY A O 1
ATOM 629 N N . ALA A 1 86 ? -0.650 -14.669 -3.045 1.00 92.62 86 ALA A N 1
ATOM 630 C CA . ALA 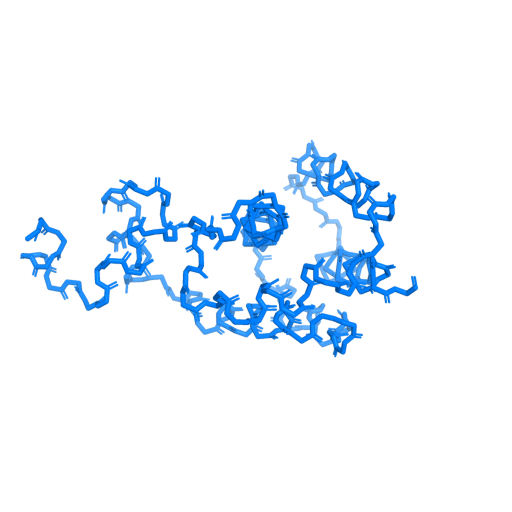A 1 86 ? -1.739 -14.563 -2.080 1.00 92.62 86 ALA A CA 1
ATOM 631 C C . ALA A 1 86 ? -1.621 -13.258 -1.268 1.00 92.62 86 ALA A C 1
ATOM 633 O O . ALA A 1 86 ? -0.914 -13.229 -0.255 1.00 92.62 86 ALA A O 1
ATOM 634 N N . PRO A 1 87 ? -2.287 -12.170 -1.692 1.00 94.06 87 PRO A N 1
ATOM 635 C CA . PRO A 1 87 ? -2.313 -10.921 -0.944 1.00 94.06 87 PRO A CA 1
ATOM 636 C C . PRO A 1 87 ? -3.204 -11.055 0.294 1.00 94.06 87 PRO A C 1
ATOM 638 O O . PRO A 1 87 ? -4.208 -11.771 0.288 1.00 94.06 87 PRO A O 1
ATOM 641 N N . ARG A 1 88 ? -2.827 -10.370 1.373 1.00 94.00 88 ARG A N 1
ATOM 642 C CA . ARG A 1 88 ? -3.449 -10.491 2.693 1.00 94.00 88 ARG A CA 1
ATOM 643 C C . ARG A 1 88 ? -4.461 -9.387 2.976 1.00 94.00 88 ARG A C 1
ATOM 645 O O . ARG A 1 88 ? -5.521 -9.690 3.516 1.00 94.00 88 ARG A O 1
ATOM 652 N N . TYR A 1 89 ? -4.118 -8.131 2.704 1.00 95.69 89 TYR A N 1
ATOM 653 C CA . TYR A 1 89 ? -4.888 -6.971 3.169 1.00 95.69 89 TYR A CA 1
ATOM 654 C C . TYR A 1 89 ? -5.926 -6.496 2.154 1.00 95.69 89 TYR A C 1
ATOM 656 O O . TYR A 1 89 ? -7.033 -6.122 2.528 1.00 95.69 89 TYR A O 1
ATOM 664 N N . PHE A 1 90 ? -5.587 -6.548 0.872 1.00 95.62 90 PHE A N 1
ATOM 665 C CA . PHE A 1 90 ? -6.377 -6.051 -0.244 1.00 95.62 90 PHE A CA 1
ATOM 666 C C . PHE A 1 90 ? -6.648 -7.160 -1.274 1.00 95.62 90 PHE A C 1
ATOM 668 O O . PHE A 1 90 ? -6.330 -7.000 -2.456 1.00 95.62 90 PHE A O 1
ATOM 675 N N . PRO A 1 91 ? -7.275 -8.288 -0.879 1.00 92.56 91 PRO A N 1
ATOM 676 C CA . PRO A 1 91 ? -7.545 -9.397 -1.796 1.00 92.56 91 PRO A CA 1
ATOM 677 C C . PRO A 1 91 ? -8.426 -8.992 -2.988 1.00 92.56 91 PRO A C 1
ATOM 679 O O . PRO A 1 91 ? -8.276 -9.536 -4.078 1.00 92.56 91 PRO A O 1
ATOM 682 N N . MET A 1 92 ? -9.286 -7.979 -2.832 1.00 92.44 92 MET A N 1
ATOM 683 C CA . MET A 1 92 ? -10.089 -7.428 -3.934 1.00 92.44 92 MET A CA 1
ATOM 684 C C . MET A 1 92 ? -9.243 -6.758 -5.031 1.00 92.44 92 MET A C 1
ATOM 686 O O . MET A 1 92 ? -9.694 -6.642 -6.167 1.00 92.44 92 MET A O 1
ATOM 690 N N . HIS A 1 93 ? -8.005 -6.362 -4.722 1.00 96.31 93 HIS A N 1
ATOM 691 C CA . HIS A 1 93 ? -7.056 -5.781 -5.670 1.00 96.31 93 HIS A CA 1
ATOM 692 C C . HIS A 1 93 ? -6.039 -6.801 -6.207 1.00 96.31 93 HIS A C 1
ATOM 694 O O . HIS A 1 93 ? -5.087 -6.399 -6.875 1.00 96.31 93 HIS A O 1
ATOM 700 N N . ALA A 1 94 ? -6.231 -8.108 -5.980 1.00 95.38 94 ALA A N 1
ATOM 701 C CA . ALA A 1 94 ? -5.272 -9.153 -6.362 1.00 95.38 94 ALA A CA 1
ATOM 702 C C . ALA A 1 94 ? -4.834 -9.081 -7.835 1.00 95.38 94 ALA A C 1
ATOM 704 O O . ALA A 1 94 ? -3.652 -9.216 -8.134 1.00 95.38 94 ALA A O 1
ATOM 705 N N . ALA A 1 95 ? -5.754 -8.787 -8.760 1.00 96.75 95 ALA A N 1
ATOM 706 C CA . ALA A 1 95 ? -5.416 -8.647 -10.177 1.00 96.75 95 ALA A CA 1
ATOM 707 C C . ALA A 1 95 ? -4.486 -7.451 -10.456 1.00 96.75 95 ALA A C 1
ATOM 709 O O . ALA A 1 95 ? -3.610 -7.537 -11.312 1.00 96.75 95 ALA A O 1
ATOM 710 N N . ALA A 1 96 ? -4.667 -6.329 -9.753 1.00 97.88 96 ALA A N 1
ATOM 711 C CA . ALA A 1 96 ? -3.776 -5.178 -9.873 1.00 97.88 96 ALA A CA 1
ATOM 712 C C . ALA A 1 96 ? -2.425 -5.448 -9.208 1.00 97.88 96 ALA A C 1
ATOM 714 O O . ALA A 1 96 ? -1.389 -5.185 -9.811 1.00 97.88 96 ALA A O 1
ATOM 715 N N . LEU A 1 97 ? -2.440 -6.049 -8.017 1.00 98.31 97 LEU A N 1
ATOM 716 C CA . LEU A 1 97 ? -1.237 -6.468 -7.304 1.00 98.31 97 LEU A CA 1
ATOM 717 C C . LEU A 1 97 ? -0.399 -7.444 -8.135 1.00 98.31 97 LEU A C 1
ATOM 719 O O . LEU A 1 97 ? 0.815 -7.294 -8.170 1.00 98.31 97 LEU A O 1
ATOM 723 N N . ALA A 1 98 ? -1.022 -8.392 -8.842 1.00 97.81 98 ALA A N 1
ATOM 724 C CA . ALA A 1 98 ? -0.333 -9.313 -9.745 1.00 97.81 98 ALA A CA 1
ATOM 725 C C . ALA A 1 98 ? 0.397 -8.566 -10.870 1.00 97.81 98 ALA A C 1
ATOM 727 O O . ALA A 1 98 ? 1.607 -8.720 -11.015 1.00 97.81 98 ALA A O 1
ATOM 728 N N . ARG A 1 99 ? -0.307 -7.679 -11.592 1.00 97.75 99 ARG A N 1
ATOM 729 C CA . ARG A 1 99 ? 0.302 -6.853 -12.652 1.00 97.75 99 ARG A CA 1
ATOM 730 C C . ARG A 1 99 ? 1.444 -5.987 -12.124 1.00 97.75 99 ARG A C 1
ATOM 732 O O . ARG A 1 99 ? 2.493 -5.895 -12.750 1.00 97.75 99 ARG A O 1
ATOM 739 N N . CYS A 1 100 ? 1.249 -5.346 -10.973 1.00 97.94 100 CYS A N 1
ATOM 740 C CA . CYS A 1 100 ? 2.294 -4.541 -10.356 1.00 97.94 100 CYS A CA 1
ATOM 741 C C . CYS A 1 100 ? 3.490 -5.414 -9.947 1.00 97.94 100 CYS A C 1
ATOM 743 O O . CYS A 1 100 ? 4.623 -5.038 -10.218 1.00 97.94 100 CYS A O 1
ATOM 745 N N . ALA A 1 101 ? 3.268 -6.582 -9.339 1.00 96.50 101 ALA A N 1
ATOM 746 C CA . ALA A 1 101 ? 4.338 -7.462 -8.865 1.00 96.50 101 ALA A CA 1
ATOM 747 C C . ALA A 1 101 ? 5.250 -7.946 -10.003 1.00 96.50 101 ALA A C 1
ATOM 749 O O . ALA A 1 101 ? 6.454 -8.098 -9.785 1.00 96.50 101 ALA A O 1
ATOM 750 N N . GLU A 1 102 ? 4.686 -8.150 -11.197 1.00 95.88 102 GLU A N 1
ATOM 751 C CA . GLU A 1 102 ? 5.420 -8.499 -12.419 1.00 95.88 102 GLU A CA 1
ATOM 752 C C . GLU A 1 102 ? 6.272 -7.338 -12.956 1.00 95.88 102 GLU A C 1
ATOM 754 O O . GLU A 1 102 ? 7.365 -7.570 -13.466 1.00 95.88 102 GLU A O 1
ATOM 759 N N . ALA A 1 103 ? 5.800 -6.096 -12.817 1.00 95.88 103 ALA A N 1
ATOM 760 C CA . ALA A 1 103 ? 6.445 -4.906 -13.379 1.00 95.88 103 ALA A CA 1
ATOM 761 C C . ALA A 1 103 ? 7.500 -4.252 -12.464 1.00 95.88 103 ALA A C 1
ATOM 763 O O . ALA A 1 103 ? 8.255 -3.395 -12.909 1.00 95.88 103 ALA A O 1
ATOM 764 N N . VAL A 1 104 ? 7.540 -4.611 -11.181 1.00 96.00 104 VAL A N 1
ATOM 765 C CA . VAL A 1 104 ? 8.420 -3.982 -10.183 1.00 96.00 104 VAL A CA 1
ATOM 766 C C . VAL A 1 104 ? 9.880 -4.428 -10.328 1.00 96.00 104 VAL A C 1
ATOM 768 O O . VAL A 1 104 ? 10.171 -5.633 -10.295 1.00 96.00 104 VAL A O 1
ATOM 771 N N . ASP A 1 105 ? 10.815 -3.476 -10.304 1.00 96.12 105 ASP A N 1
ATOM 772 C CA . ASP A 1 105 ? 12.234 -3.759 -10.069 1.00 96.12 105 ASP A CA 1
ATOM 773 C C . ASP A 1 105 ? 12.475 -4.162 -8.605 1.00 96.12 105 ASP A C 1
ATOM 775 O O . ASP A 1 105 ? 12.154 -3.440 -7.656 1.00 96.12 105 ASP A O 1
ATOM 779 N N . ALA A 1 106 ? 13.074 -5.337 -8.402 1.00 94.06 106 ALA A N 1
ATOM 780 C CA . ALA A 1 106 ? 13.244 -5.912 -7.068 1.00 94.06 106 ALA A CA 1
ATOM 781 C C . ALA A 1 106 ? 14.178 -5.074 -6.177 1.00 94.06 106 ALA A C 1
ATOM 783 O O . ALA A 1 106 ? 13.948 -4.958 -4.969 1.00 94.06 106 ALA A O 1
ATOM 784 N N . ASN A 1 107 ? 15.218 -4.469 -6.759 1.00 95.25 107 ASN A N 1
ATOM 785 C CA . ASN A 1 107 ? 16.186 -3.675 -6.007 1.00 95.25 107 ASN A CA 1
ATOM 786 C C . ASN A 1 107 ? 15.591 -2.324 -5.595 1.00 95.25 107 ASN A C 1
ATOM 788 O O . ASN A 1 107 ? 15.734 -1.914 -4.440 1.00 95.25 107 ASN A O 1
ATOM 792 N N . ALA A 1 108 ? 14.909 -1.640 -6.514 1.00 96.38 108 ALA A N 1
ATOM 793 C CA . ALA A 1 108 ? 14.190 -0.402 -6.253 1.00 96.38 108 ALA A CA 1
ATOM 794 C C . ALA A 1 108 ? 13.100 -0.617 -5.201 1.00 96.38 108 ALA A C 1
ATOM 796 O O . ALA A 1 108 ? 13.033 0.138 -4.231 1.00 96.38 108 ALA A O 1
ATOM 797 N N . PHE A 1 109 ? 12.340 -1.707 -5.306 1.00 96.69 109 PHE A N 1
ATOM 798 C CA . PHE A 1 109 ? 11.326 -2.068 -4.321 1.00 96.69 109 PHE A CA 1
ATOM 799 C C . PHE A 1 109 ? 11.892 -2.285 -2.919 1.00 96.69 109 PHE A C 1
ATOM 801 O O . PHE A 1 109 ? 11.380 -1.720 -1.952 1.00 96.69 109 PHE A O 1
ATOM 808 N N . ALA A 1 110 ? 12.981 -3.049 -2.789 1.00 94.69 110 ALA A N 1
ATOM 809 C CA . ALA A 1 110 ? 13.619 -3.280 -1.495 1.00 94.69 110 ALA A CA 1
ATOM 810 C C . ALA A 1 110 ? 14.125 -1.971 -0.859 1.00 94.69 110 ALA A C 1
ATOM 812 O O . ALA A 1 110 ? 13.960 -1.755 0.347 1.00 94.69 110 ALA A O 1
ATOM 813 N N . ARG A 1 111 ? 14.702 -1.066 -1.665 1.00 95.19 111 ARG A N 1
ATOM 814 C CA . ARG A 1 111 ? 15.114 0.270 -1.202 1.00 95.19 111 ARG A CA 1
ATOM 815 C C . ARG A 1 111 ? 13.915 1.105 -0.758 1.00 95.19 111 ARG A C 1
ATOM 817 O O . ARG A 1 111 ? 13.965 1.697 0.321 1.00 95.19 111 ARG A O 1
ATOM 824 N N . PHE A 1 112 ? 12.843 1.119 -1.545 1.00 96.00 112 PHE A N 1
ATOM 825 C CA . PHE A 1 112 ? 11.643 1.896 -1.250 1.00 96.00 112 PHE A CA 1
ATOM 826 C C . PHE A 1 112 ? 10.939 1.408 0.025 1.00 96.00 112 PHE A C 1
ATOM 828 O O . PHE A 1 112 ? 10.649 2.208 0.910 1.00 96.00 112 PHE A O 1
ATOM 835 N N . MET A 1 113 ? 10.785 0.093 0.205 1.00 93.75 113 MET A N 1
ATOM 836 C CA . MET A 1 113 ? 10.259 -0.512 1.439 1.00 93.75 113 MET A CA 1
ATOM 837 C C . MET A 1 113 ? 11.021 -0.056 2.693 1.00 93.75 113 MET A C 1
ATOM 839 O O . MET A 1 113 ? 10.422 0.274 3.724 1.00 93.75 113 MET A O 1
ATOM 843 N N . LYS A 1 114 ? 12.355 0.011 2.609 1.00 91.00 114 LYS A N 1
ATOM 844 C CA . LYS A 1 114 ? 13.199 0.519 3.698 1.00 91.00 114 LYS A CA 1
ATOM 845 C C . LYS A 1 114 ? 12.978 2.017 3.940 1.00 91.00 114 LYS A C 1
ATOM 847 O O . LYS A 1 114 ? 12.920 2.432 5.098 1.00 91.00 114 LYS A O 1
ATOM 852 N N . ALA A 1 115 ? 12.834 2.814 2.880 1.00 89.75 115 ALA A N 1
ATOM 853 C CA . ALA A 1 115 ? 12.568 4.251 2.974 1.00 89.75 115 ALA A CA 1
ATOM 854 C C . ALA A 1 115 ? 11.219 4.540 3.660 1.00 89.75 115 ALA A C 1
ATOM 856 O O . ALA A 1 115 ? 11.182 5.271 4.648 1.00 89.75 115 ALA A O 1
ATOM 857 N N . VAL A 1 116 ? 10.145 3.874 3.223 1.00 89.19 116 VAL A N 1
ATOM 858 C CA . VAL A 1 116 ? 8.791 3.972 3.803 1.00 89.19 116 VAL A CA 1
ATOM 859 C C . VAL A 1 116 ? 8.787 3.576 5.286 1.00 89.19 116 VAL A C 1
ATOM 861 O O . VAL A 1 116 ? 8.147 4.221 6.113 1.00 89.19 116 VAL A O 1
ATOM 864 N N . THR A 1 117 ? 9.542 2.539 5.662 1.00 83.69 117 THR A N 1
ATOM 865 C CA . THR A 1 117 ? 9.673 2.122 7.070 1.00 83.69 117 THR A CA 1
ATOM 866 C C . THR A 1 117 ? 10.384 3.181 7.921 1.00 83.69 117 THR A C 1
ATOM 868 O O . THR A 1 117 ? 9.988 3.428 9.059 1.00 83.69 117 THR A O 1
ATOM 871 N N . ARG A 1 118 ? 11.417 3.836 7.374 1.00 79.88 118 ARG A N 1
ATOM 872 C CA . ARG A 1 118 ? 12.166 4.897 8.065 1.00 79.88 118 ARG A CA 1
ATOM 873 C C . ARG A 1 118 ? 11.336 6.171 8.239 1.00 79.88 118 ARG A C 1
ATOM 875 O O . ARG A 1 118 ? 11.419 6.782 9.302 1.00 79.88 118 ARG A O 1
ATOM 882 N N . GLN A 1 119 ? 10.522 6.537 7.246 1.00 72.75 119 GLN A N 1
ATOM 883 C CA . GLN A 1 119 ? 9.653 7.719 7.307 1.00 72.75 119 GLN A CA 1
ATOM 884 C C . GLN A 1 119 ? 8.695 7.653 8.504 1.00 72.75 119 GLN A C 1
ATOM 886 O O . GLN A 1 119 ? 8.571 8.620 9.254 1.00 72.75 119 GLN A O 1
ATOM 891 N N . ARG A 1 120 ? 8.173 6.455 8.796 1.00 65.75 120 ARG A N 1
ATOM 892 C CA . ARG A 1 120 ? 7.315 6.180 9.959 1.00 65.75 120 ARG A CA 1
ATOM 893 C C . ARG A 1 120 ? 7.929 6.562 11.309 1.00 65.75 120 ARG A C 1
ATOM 895 O O . ARG A 1 120 ? 7.210 6.773 12.277 1.00 65.75 120 ARG A O 1
ATOM 902 N N . THR A 1 121 ? 9.259 6.633 11.402 1.00 59.28 121 THR A N 1
ATOM 903 C CA . THR A 1 121 ? 9.970 6.977 12.647 1.00 59.28 121 THR A CA 1
ATOM 904 C C . THR A 1 121 ? 10.049 8.494 12.884 1.00 59.28 121 THR A C 1
ATOM 906 O O . THR A 1 121 ? 10.321 8.921 14.001 1.00 59.28 121 THR A O 1
ATOM 909 N N . VAL A 1 122 ? 9.795 9.320 11.860 1.00 60.66 122 VAL A N 1
ATOM 910 C CA . VAL A 1 122 ? 9.983 10.789 11.889 1.00 60.66 122 VAL A CA 1
ATOM 911 C C . VAL A 1 122 ? 8.649 11.552 11.747 1.00 60.66 122 VAL A C 1
ATOM 913 O O . VAL A 1 122 ? 8.599 12.775 11.808 1.00 60.66 122 VAL A O 1
ATOM 916 N N . GLU A 1 123 ? 7.538 10.830 11.608 1.00 60.53 123 GLU A N 1
ATOM 917 C CA . GLU A 1 123 ? 6.245 11.320 11.109 1.00 60.53 123 GLU A CA 1
ATOM 918 C C . GLU A 1 123 ? 5.417 12.218 12.035 1.00 60.53 123 GLU A C 1
ATOM 920 O O . GLU A 1 123 ? 4.336 12.648 11.637 1.00 60.53 123 GLU A O 1
ATOM 925 N N . ASN A 1 124 ? 5.873 12.519 13.253 1.00 59.03 124 ASN A N 1
ATOM 926 C CA . ASN A 1 124 ? 4.972 13.096 14.251 1.00 59.03 124 ASN A CA 1
ATOM 927 C C . ASN A 1 124 ? 4.438 14.487 13.870 1.00 59.03 124 ASN A C 1
ATOM 929 O O . ASN A 1 124 ? 3.275 14.736 14.155 1.00 59.03 124 ASN A O 1
ATOM 933 N N . HIS A 1 125 ? 5.197 15.342 13.166 1.00 57.97 125 HIS A N 1
ATOM 934 C CA . HIS A 1 125 ? 4.688 16.621 12.631 1.00 57.97 125 HIS A CA 1
ATOM 935 C C . HIS A 1 125 ? 5.483 17.101 11.399 1.00 57.97 125 HIS A C 1
ATOM 937 O O . HIS A 1 125 ? 6.409 17.905 11.541 1.00 57.97 125 HIS A O 1
ATOM 943 N N . PRO A 1 126 ? 5.162 16.641 10.178 1.00 65.56 126 PRO A N 1
ATOM 944 C CA . PRO A 1 126 ? 5.788 17.179 8.978 1.00 65.56 126 PRO A CA 1
ATOM 945 C C . PRO A 1 126 ? 5.323 18.619 8.739 1.00 65.56 126 PRO A C 1
ATOM 947 O O . PRO A 1 126 ? 4.133 18.918 8.810 1.00 65.56 126 PRO A O 1
ATOM 950 N N . LEU A 1 127 ? 6.263 19.509 8.409 1.00 67.06 127 LEU A N 1
ATOM 951 C CA . LEU A 1 127 ? 5.979 20.923 8.124 1.00 67.06 127 LEU A CA 1
ATOM 952 C C . LEU A 1 127 ? 5.038 21.095 6.913 1.00 67.06 127 LEU A C 1
ATOM 954 O O . LEU A 1 127 ? 4.330 22.093 6.822 1.00 67.06 127 LEU A O 1
ATOM 958 N N . ASN A 1 128 ? 5.025 20.121 5.992 1.00 87.56 128 ASN A N 1
ATOM 959 C CA . ASN A 1 128 ? 4.166 20.107 4.812 1.00 87.56 128 ASN A CA 1
ATOM 960 C C . ASN A 1 128 ? 3.772 18.667 4.420 1.00 87.56 128 ASN A C 1
ATOM 962 O O . ASN A 1 128 ? 4.563 17.943 3.817 1.00 87.56 128 ASN A O 1
ATOM 966 N N . ALA A 1 129 ? 2.542 18.257 4.749 1.00 90.38 129 ALA A N 1
ATOM 967 C CA . ALA A 1 129 ? 2.028 16.917 4.446 1.00 90.38 129 ALA A CA 1
ATOM 968 C C . ALA A 1 129 ? 1.928 16.639 2.937 1.00 90.38 129 ALA A C 1
ATOM 970 O O .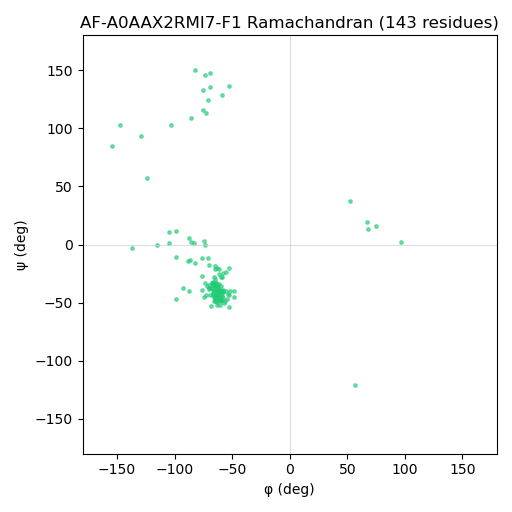 ALA A 1 129 ? 2.224 15.528 2.503 1.00 90.38 129 ALA A O 1
ATOM 971 N N . ARG A 1 130 ? 1.584 17.651 2.128 1.00 94.56 130 ARG A N 1
ATOM 972 C CA . ARG A 1 130 ? 1.520 17.523 0.666 1.00 94.56 130 ARG A CA 1
ATOM 973 C C . ARG A 1 130 ? 2.859 17.071 0.096 1.00 94.56 130 ARG A C 1
AT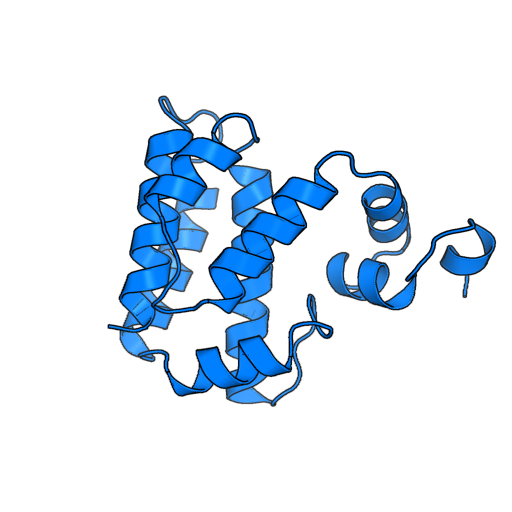OM 975 O O . ARG A 1 130 ? 2.893 16.094 -0.640 1.00 94.56 130 ARG A O 1
ATOM 982 N N . LEU A 1 131 ? 3.945 17.749 0.471 1.00 93.06 131 LEU A N 1
ATOM 983 C CA . LEU A 1 131 ? 5.284 17.421 -0.026 1.00 93.06 131 LEU A CA 1
ATOM 984 C C . LEU A 1 131 ? 5.698 15.999 0.376 1.00 93.06 131 LEU A C 1
ATOM 986 O O . LEU A 1 131 ? 6.262 15.270 -0.433 1.00 93.06 131 LEU A O 1
ATOM 990 N N . VAL A 1 132 ? 5.370 15.585 1.605 1.00 91.69 132 VAL A N 1
ATOM 991 C CA . VAL A 1 132 ? 5.631 14.214 2.068 1.00 91.69 132 VAL A CA 1
ATOM 992 C C . VAL A 1 132 ? 4.884 13.194 1.213 1.00 91.69 132 VAL A C 1
ATOM 994 O O . VAL A 1 132 ? 5.460 12.183 0.823 1.00 91.69 132 VAL A O 1
ATOM 997 N N . PHE A 1 133 ? 3.615 13.444 0.890 1.00 95.06 133 PHE A N 1
ATOM 998 C CA . PHE A 1 133 ? 2.861 12.556 0.010 1.00 95.06 133 PHE A CA 1
ATOM 999 C C . PHE A 1 133 ? 3.427 12.548 -1.411 1.00 95.06 133 PHE A C 1
ATOM 1001 O O . PHE A 1 133 ? 3.636 11.468 -1.955 1.00 95.06 133 PHE A O 1
ATOM 1008 N N . GLU A 1 134 ? 3.744 13.705 -1.990 1.00 96.38 134 GLU A N 1
ATOM 1009 C CA . GLU A 1 134 ? 4.379 13.784 -3.312 1.00 96.38 134 GLU A CA 1
ATOM 1010 C C . GLU A 1 134 ? 5.661 12.939 -3.363 1.00 96.38 134 GLU A C 1
ATOM 1012 O O . GLU A 1 134 ? 5.808 12.120 -4.267 1.00 96.38 134 GLU A O 1
ATOM 1017 N N . GLU A 1 135 ? 6.536 13.050 -2.359 1.00 94.69 135 GLU A N 1
ATOM 1018 C CA . GLU A 1 135 ? 7.763 12.249 -2.251 1.00 94.69 135 GLU A CA 1
ATOM 1019 C C . GLU A 1 135 ? 7.472 10.744 -2.127 1.00 94.69 135 GLU A C 1
ATOM 1021 O O . GLU A 1 135 ? 8.070 9.933 -2.837 1.00 94.69 135 GL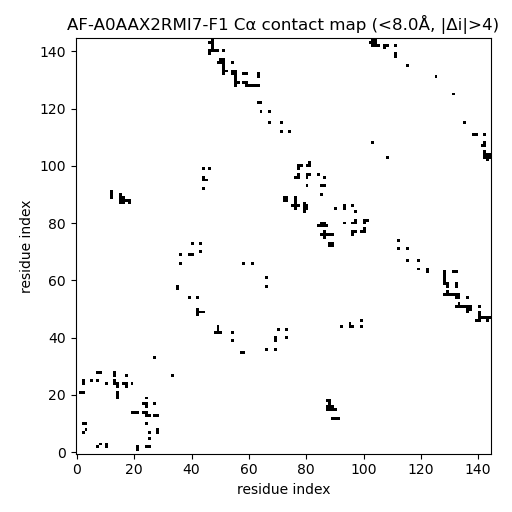U A O 1
ATOM 1026 N N . LEU A 1 136 ? 6.518 10.354 -1.273 1.00 95.12 136 LEU A N 1
ATOM 1027 C CA . LEU A 1 136 ? 6.138 8.951 -1.089 1.00 95.12 136 LEU A CA 1
ATOM 1028 C C . LEU A 1 136 ? 5.603 8.326 -2.383 1.00 95.12 136 LEU A C 1
ATOM 1030 O O . LEU A 1 136 ? 6.018 7.229 -2.756 1.00 95.12 136 LEU A O 1
ATOM 1034 N N . PHE A 1 137 ? 4.693 9.007 -3.081 1.00 97.62 137 PHE A N 1
ATOM 1035 C CA . PHE A 1 137 ? 4.104 8.480 -4.313 1.00 97.62 137 PHE A CA 1
ATOM 1036 C C . PHE A 1 137 ? 5.060 8.584 -5.512 1.00 97.62 137 PHE A C 1
ATOM 1038 O O . PHE A 1 137 ? 4.984 7.742 -6.409 1.00 97.62 137 PHE A O 1
ATOM 1045 N N . LEU A 1 138 ? 5.994 9.545 -5.524 1.00 97.25 138 LEU A N 1
ATOM 1046 C CA . LEU A 1 138 ? 7.096 9.582 -6.493 1.00 97.25 138 LEU A CA 1
ATOM 1047 C C . LEU A 1 138 ? 7.988 8.355 -6.320 1.00 97.25 138 LEU A C 1
ATOM 1049 O O . LEU A 1 138 ? 8.172 7.608 -7.280 1.00 97.25 138 LEU A O 1
ATOM 1053 N N . GLY A 1 139 ? 8.447 8.092 -5.093 1.00 96.81 139 GLY A N 1
ATOM 1054 C CA . GLY A 1 139 ? 9.253 6.912 -4.789 1.00 96.81 139 GLY A CA 1
ATOM 1055 C C . GLY A 1 139 ? 8.522 5.603 -5.097 1.00 96.81 139 GLY A C 1
ATOM 1056 O O . GLY A 1 139 ? 9.141 4.662 -5.585 1.00 96.81 139 GLY A O 1
ATOM 1057 N N . TYR A 1 140 ? 7.198 5.547 -4.889 1.00 98.06 140 TYR A N 1
ATOM 1058 C CA . TYR A 1 140 ? 6.390 4.401 -5.313 1.00 98.06 140 TYR A CA 1
ATOM 1059 C C . TYR A 1 140 ? 6.419 4.221 -6.829 1.00 98.06 140 TYR A C 1
ATOM 1061 O O . TYR A 1 140 ? 6.620 3.111 -7.299 1.00 98.06 140 TYR A O 1
ATOM 1069 N N . ARG A 1 141 ? 6.239 5.288 -7.610 1.00 97.56 141 ARG A N 1
ATOM 1070 C CA . ARG A 1 141 ? 6.259 5.196 -9.074 1.00 97.56 141 ARG A CA 1
ATOM 1071 C C . ARG A 1 141 ? 7.625 4.759 -9.612 1.00 97.56 141 ARG A C 1
ATOM 1073 O O . ARG A 1 141 ? 7.681 4.000 -10.574 1.00 97.56 141 ARG A O 1
ATOM 1080 N N . GLU A 1 142 ? 8.710 5.198 -8.979 1.00 96.69 142 GLU A N 1
ATOM 1081 C CA . GLU A 1 142 ? 10.088 4.867 -9.367 1.00 96.69 142 GLU A CA 1
ATOM 1082 C C . GLU A 1 142 ? 10.437 3.378 -9.232 1.00 96.69 142 GLU A C 1
ATOM 1084 O O . GLU A 1 142 ? 11.380 2.925 -9.873 1.00 96.69 142 GLU A O 1
ATOM 1089 N N . ILE A 1 143 ? 9.686 2.581 -8.461 1.00 97.38 143 ILE A N 1
ATOM 1090 C CA . ILE A 1 143 ? 9.939 1.129 -8.381 1.00 97.38 143 ILE A CA 1
ATOM 1091 C C . ILE A 1 143 ? 9.557 0.381 -9.670 1.00 97.38 143 ILE A C 1
ATOM 1093 O O . ILE A 1 143 ? 9.865 -0.804 -9.789 1.00 97.38 143 ILE A O 1
ATOM 1097 N N . PHE A 1 144 ? 8.845 1.039 -10.590 1.00 96.12 144 PHE A N 1
ATOM 1098 C CA . PHE A 1 144 ? 8.408 0.488 -11.878 1.00 96.12 144 PHE A CA 1
ATOM 1099 C C . PHE A 1 144 ? 9.218 1.023 -13.073 1.00 96.12 144 PHE A C 1
ATOM 1101 O O . PHE A 1 144 ? 8.871 0.713 -14.213 1.00 96.12 144 PHE A O 1
ATOM 1108 N N . ALA A 1 145 ? 10.214 1.878 -12.821 1.00 82.44 145 ALA A N 1
ATOM 1109 C CA . ALA A 1 145 ? 11.040 2.526 -13.839 1.00 82.44 145 ALA A CA 1
ATOM 1110 C C . ALA A 1 145 ? 12.281 1.701 -14.207 1.00 82.44 145 ALA A C 1
ATOM 1112 O O . ALA A 1 145 ? 12.813 0.990 -13.323 1.00 82.44 145 ALA A O 1
#

pLDDT: mean 91.38, std 8.6, range [57.97, 98.5]

Radius of gyration: 15.19 Å; Cα contacts (8 Å, |Δi|>4): 167; chains: 1; bounding box: 41×38×30 Å

Nearest PDB structures (foldseek):
  3glf-assembly2_J  TM=7.996E-01  e=7.150E-03  Escherichia coli K-12
  3glh-assembly3_O  TM=8.108E-01  e=2.083E-02  Escherichia coli K-12

Sequence (145 aa):
AWLAAQGVEHADALLAEAGGAPLAALALASDENRPLRDYTLGQLAAGAACDPFACGETLQKLPVPLVLGWLQRWLYDLLAQRMAGAPRYFPMHAAALARCAEAVDANAFARFMKAVTRQRTVENHPLNARLVFEELFLGYREIFA

Mean predicted aligned error: 4.5 Å

Solvent-accessible surface area (backbone atoms only — not comparable to full-atom values): 7856 Å² total; per-residue (Å²): 109,76,51,52,78,70,70,40,76,65,40,68,59,37,22,26,56,40,74,66,36,64,70,54,18,54,52,58,73,70,40,86,57,49,68,61,49,53,50,49,51,52,38,58,53,46,35,66,72,35,53,23,64,62,47,10,70,74,46,40,87,53,64,63,69,59,57,49,52,56,52,51,48,49,53,51,23,29,51,31,27,63,76,69,69,54,43,61,38,54,57,92,43,43,72,36,35,48,57,41,39,73,55,43,38,69,68,49,41,56,52,43,56,52,49,59,58,53,49,70,78,66,55,87,73,65,97,49,49,30,60,53,37,26,52,53,40,43,54,57,26,54,18,48,104

Organism: Burkholderia cepacia (NCBI:txid292)